Protein AF-A0AAV8P9Y1-F1 (afdb_monomer_lite)

pLDDT: mean 78.09, std 16.02, range [45.72, 97.56]

Secondary structure (DSSP, 8-state):
-GGGTSSS-GGGTS-TT-PPP----SS-----HHHHHHHHHHHHHHHHHHHHHHT-SSGGGSPPHHHHHHHHHHHHHHHHT-

Radius of gyration: 15.28 Å; chains: 1; bounding box: 46×17×33 Å

Structure (mmCIF, N/CA/C/O backbone):
data_AF-A0AAV8P9Y1-F1
#
_entry.id   AF-A0AAV8P9Y1-F1
#
loop_
_atom_site.group_PDB
_atom_site.id
_atom_site.type_symbol
_atom_site.label_atom_id
_atom_site.label_alt_id
_atom_site.label_comp_id
_atom_site.label_asym_id
_atom_site.label_entity_id
_atom_site.label_seq_id
_atom_site.pdbx_PDB_ins_code
_atom_site.Cartn_x
_atom_site.Cartn_y
_atom_site.Cartn_z
_atom_site.occupancy
_atom_site.B_iso_or_equiv
_atom_site.auth_seq_id
_atom_site.auth_comp_id
_atom_site.auth_asym_id
_atom_site.auth_atom_id
_atom_site.pdbx_PDB_model_num
ATOM 1 N N . MET A 1 1 ? -21.411 -2.183 -1.255 1.00 46.38 1 MET A N 1
ATOM 2 C CA . MET A 1 1 ? -20.929 -3.134 -2.287 1.00 46.38 1 MET A CA 1
ATOM 3 C C . MET A 1 1 ? -19.402 -3.273 -2.287 1.00 46.38 1 MET A C 1
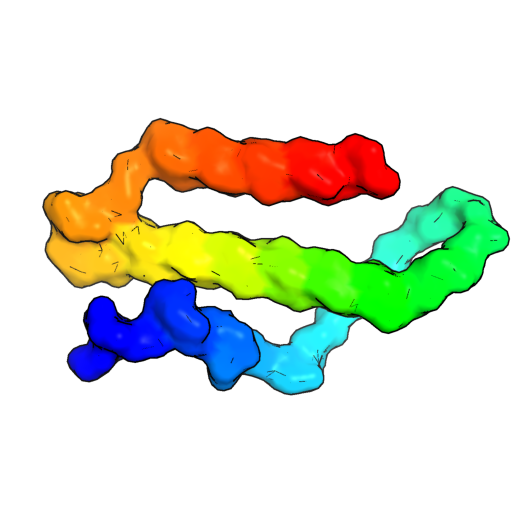ATOM 5 O O . MET A 1 1 ? -18.924 -4.393 -2.336 1.00 46.38 1 MET A O 1
ATOM 9 N N . TRP A 1 2 ? -18.638 -2.185 -2.124 1.00 57.81 2 TRP A N 1
ATOM 10 C CA . TRP A 1 2 ? -17.160 -2.177 -2.070 1.00 57.81 2 TRP A CA 1
ATOM 11 C C . TRP A 1 2 ? -16.531 -2.949 -0.886 1.00 57.81 2 TRP A C 1
ATOM 13 O O . TRP A 1 2 ? -15.430 -3.477 -1.006 1.00 57.81 2 TRP A O 1
ATOM 23 N N . ARG A 1 3 ? -17.261 -3.082 0.234 1.00 54.19 3 ARG A N 1
ATOM 24 C CA . ARG A 1 3 ? -16.799 -3.682 1.505 1.00 54.19 3 ARG A CA 1
ATOM 25 C C . ARG A 1 3 ? -16.307 -5.136 1.409 1.00 54.19 3 ARG A C 1
ATOM 27 O O . ARG A 1 3 ? -15.509 -5.556 2.232 1.00 54.19 3 ARG A O 1
ATOM 34 N N . TRP A 1 4 ? -16.779 -5.892 0.417 1.00 55.09 4 TRP A N 1
ATOM 35 C CA . TRP A 1 4 ? -16.473 -7.322 0.251 1.00 55.09 4 TRP A CA 1
ATOM 36 C C . TRP A 1 4 ? -15.570 -7.619 -0.948 1.00 55.09 4 TRP A C 1
ATOM 38 O O . TRP A 1 4 ? -15.186 -8.762 -1.155 1.00 55.09 4 TRP A O 1
ATOM 48 N N . ALA A 1 5 ? -15.257 -6.608 -1.761 1.00 55.66 5 ALA A N 1
ATOM 49 C CA . ALA A 1 5 ? -14.677 -6.821 -3.083 1.00 55.66 5 ALA A CA 1
ATOM 50 C C . ALA A 1 5 ? -13.202 -6.412 -3.192 1.00 55.66 5 ALA A C 1
ATOM 52 O O . ALA A 1 5 ? -12.565 -6.768 -4.172 1.00 55.66 5 ALA A O 1
ATOM 53 N N . LEU A 1 6 ? -12.657 -5.657 -2.235 1.00 62.44 6 LEU A N 1
ATOM 54 C CA . LEU A 1 6 ? -11.453 -4.860 -2.482 1.00 62.44 6 LEU A CA 1
ATOM 55 C C . LEU A 1 6 ? -10.128 -5.405 -1.925 1.00 62.44 6 LEU A C 1
ATOM 57 O O . LEU A 1 6 ? -9.151 -5.297 -2.654 1.00 62.44 6 LEU A O 1
ATOM 61 N N . PRO A 1 7 ? -10.019 -6.038 -0.738 1.00 63.50 7 PRO A N 1
ATOM 62 C CA . PRO A 1 7 ? -8.701 -6.451 -0.234 1.00 63.50 7 PRO A CA 1
ATOM 63 C C . PRO A 1 7 ? -7.999 -7.521 -1.086 1.00 63.50 7 PRO A C 1
ATOM 65 O O . PRO A 1 7 ? -6.768 -7.610 -1.066 1.00 63.50 7 PRO A O 1
ATOM 68 N N . GLU A 1 8 ? -8.771 -8.341 -1.804 1.00 67.00 8 GLU A N 1
ATOM 69 C CA . GLU A 1 8 ? -8.256 -9.443 -2.630 1.00 67.00 8 GLU A CA 1
ATOM 70 C C . GLU A 1 8 ? -8.165 -9.104 -4.122 1.00 67.00 8 GLU A C 1
ATOM 72 O O . GLU A 1 8 ? -7.371 -9.716 -4.825 1.00 67.00 8 GLU A O 1
ATOM 77 N N . ARG A 1 9 ? -8.906 -8.094 -4.598 1.00 75.75 9 ARG A N 1
ATOM 78 C CA . ARG A 1 9 ? -8.948 -7.692 -6.018 1.00 75.75 9 ARG A CA 1
ATOM 79 C C . ARG A 1 9 ? -8.249 -6.360 -6.278 1.00 75.75 9 ARG A C 1
ATOM 81 O O . ARG A 1 9 ? -8.579 -5.651 -7.222 1.00 75.75 9 ARG A O 1
ATOM 88 N N . VAL A 1 10 ? -7.289 -5.990 -5.428 1.00 79.81 10 VAL A N 1
ATOM 89 C CA . VAL A 1 10 ? -6.556 -4.722 -5.568 1.00 79.81 10 VAL A CA 1
ATOM 90 C C . VAL A 1 10 ? -5.842 -4.621 -6.914 1.00 79.81 10 VAL A C 1
ATOM 92 O O . VAL A 1 10 ? -5.826 -3.553 -7.510 1.00 79.81 10 VAL A O 1
ATOM 95 N N . SER A 1 11 ? -5.320 -5.728 -7.437 1.00 77.81 11 SER A N 1
ATOM 96 C CA . SER A 1 11 ? -4.689 -5.763 -8.759 1.00 77.81 11 SER A CA 1
ATOM 97 C C . SER A 1 11 ? -5.639 -5.395 -9.905 1.00 77.81 11 SER A C 1
ATOM 99 O O . SER A 1 11 ? -5.176 -4.953 -10.948 1.00 77.81 11 SER A O 1
ATOM 101 N N . GLU A 1 12 ? -6.955 -5.532 -9.722 1.00 82.62 12 GLU A N 1
ATOM 102 C CA . GLU A 1 12 ? -7.957 -5.227 -10.750 1.00 82.62 12 GLU A CA 1
ATOM 103 C C . GLU A 1 12 ? -8.357 -3.744 -10.792 1.00 82.62 12 GLU A C 1
ATOM 105 O O . GLU A 1 12 ? -9.011 -3.316 -11.740 1.00 82.62 12 GLU A O 1
ATOM 110 N N . ILE A 1 13 ? -7.995 -2.962 -9.767 1.00 80.88 13 ILE A N 1
ATOM 111 C CA . ILE A 1 13 ? -8.278 -1.516 -9.701 1.00 80.88 13 ILE A CA 1
ATOM 112 C C . ILE A 1 13 ? -7.058 -0.651 -10.029 1.00 80.88 13 ILE A C 1
ATOM 114 O O . ILE A 1 13 ? -7.180 0.571 -10.089 1.00 80.88 13 ILE A O 1
ATOM 118 N N . ILE A 1 14 ? -5.884 -1.265 -10.195 1.00 82.00 14 ILE A N 1
ATOM 119 C CA . ILE A 1 14 ? -4.676 -0.556 -10.613 1.00 82.00 14 ILE A CA 1
ATOM 120 C C . ILE A 1 14 ? -4.864 -0.139 -12.068 1.00 82.00 14 ILE A C 1
ATOM 122 O O . ILE A 1 14 ? -5.239 -0.958 -12.906 1.00 82.00 14 ILE A O 1
ATOM 126 N N . ASP A 1 15 ? -4.614 1.138 -12.359 1.00 83.81 15 ASP A N 1
ATOM 127 C CA 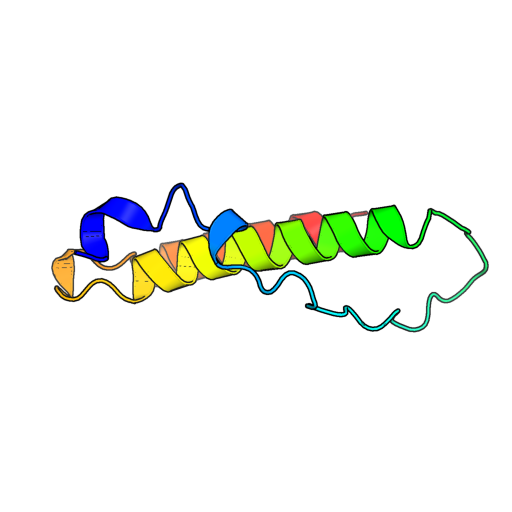. ASP A 1 15 ? -4.667 1.650 -13.726 1.00 83.81 15 ASP A CA 1
ATOM 128 C C . ASP A 1 15 ? -3.669 0.868 -14.602 1.00 83.81 15 ASP A C 1
ATOM 130 O O . ASP A 1 15 ? -2.470 0.874 -14.305 1.00 83.81 15 ASP A O 1
ATOM 134 N N . PRO A 1 16 ? -4.120 0.206 -15.684 1.00 80.69 16 PRO A N 1
ATOM 135 C CA . PRO A 1 16 ? -3.228 -0.485 -16.612 1.00 80.69 16 PRO A CA 1
ATOM 136 C C . PRO A 1 16 ? -2.183 0.435 -17.259 1.00 80.69 16 PRO A C 1
ATOM 138 O O . PRO A 1 16 ? -1.153 -0.047 -17.725 1.00 80.69 16 PRO A O 1
ATOM 141 N N . ASN A 1 17 ? -2.441 1.747 -17.289 1.00 81.94 17 ASN A N 1
ATOM 142 C CA . ASN A 1 17 ? -1.540 2.776 -17.805 1.00 81.94 17 ASN A CA 1
ATOM 143 C C . ASN A 1 17 ? -0.743 3.470 -16.692 1.00 81.94 17 ASN A C 1
ATOM 145 O O . ASN A 1 17 ? -0.222 4.566 -16.899 1.00 81.94 17 ASN A O 1
ATOM 149 N N . LEU A 1 18 ? -0.656 2.880 -15.495 1.00 79.69 18 LEU A N 1
ATOM 150 C CA . LEU A 1 18 ? 0.168 3.427 -14.426 1.00 79.69 18 LEU A CA 1
ATOM 151 C C . LEU A 1 18 ? 1.647 3.352 -14.829 1.00 79.69 18 LEU A C 1
ATOM 153 O O . LEU A 1 18 ? 2.282 2.297 -14.790 1.00 79.69 18 LEU A O 1
ATOM 157 N N . HIS A 1 19 ? 2.186 4.493 -15.244 1.00 75.44 19 HIS A N 1
ATOM 158 C CA . HIS A 1 19 ? 3.592 4.642 -15.579 1.00 75.44 19 HIS A CA 1
ATOM 159 C C . HIS A 1 19 ? 4.391 4.943 -14.313 1.00 75.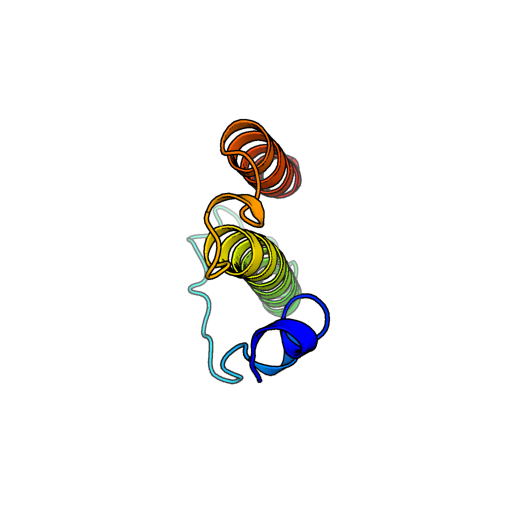44 19 HIS A C 1
ATOM 161 O O . HIS A 1 19 ? 4.063 5.858 -13.560 1.00 75.44 19 HIS A O 1
ATOM 167 N N . PHE A 1 20 ? 5.456 4.177 -14.096 1.00 71.50 20 PHE A N 1
ATOM 168 C CA . PHE A 1 20 ? 6.440 4.458 -13.062 1.00 71.50 20 PHE A CA 1
ATOM 169 C C . PHE A 1 20 ? 7.633 5.130 -13.723 1.00 71.50 20 PHE A C 1
ATOM 171 O O . PHE A 1 20 ? 8.172 4.605 -14.698 1.00 71.50 20 PHE A O 1
ATOM 178 N N . GLU A 1 21 ? 8.001 6.309 -13.232 1.00 66.75 21 GLU A N 1
ATOM 179 C CA . GLU A 1 21 ? 9.207 6.982 -13.695 1.00 66.75 21 GLU A CA 1
ATOM 180 C C . GLU A 1 21 ? 10.420 6.140 -13.289 1.00 66.75 21 GLU A C 1
ATOM 182 O O . GLU A 1 21 ? 10.543 5.716 -12.136 1.00 66.75 21 GLU A O 1
ATOM 187 N N . GLU A 1 22 ? 11.308 5.876 -14.246 1.00 60.19 22 GLU A N 1
ATOM 188 C CA . GLU A 1 22 ? 12.624 5.326 -13.950 1.00 60.19 22 GLU A CA 1
ATOM 189 C C . GLU A 1 22 ? 13.377 6.383 -13.139 1.00 60.19 22 GLU A C 1
ATOM 191 O O . GLU A 1 22 ? 13.876 7.368 -13.682 1.00 60.19 22 GLU A O 1
ATOM 196 N N . GLY A 1 23 ? 13.417 6.212 -11.816 1.00 56.53 23 GLY A N 1
ATOM 197 C CA . GLY A 1 23 ? 14.340 6.974 -10.985 1.00 56.53 23 GLY A CA 1
ATOM 198 C C . GLY A 1 23 ? 15.755 6.787 -11.527 1.00 56.53 23 GLY A C 1
ATOM 199 O O . GLY A 1 23 ? 16.085 5.699 -11.997 1.00 56.53 23 GLY A O 1
ATOM 200 N N . GLU A 1 24 ? 16.567 7.846 -11.490 1.00 49.00 24 GLU A N 1
ATOM 201 C CA . GLU A 1 24 ? 17.946 7.855 -11.984 1.00 49.00 24 GLU A CA 1
ATOM 202 C C . GLU A 1 24 ? 18.733 6.687 -11.374 1.00 49.00 24 GLU A C 1
ATOM 204 O O . GLU A 1 24 ? 19.274 6.772 -10.270 1.00 49.00 24 GLU A O 1
ATOM 209 N N . ALA A 1 25 ? 18.772 5.561 -12.087 1.00 49.62 25 ALA A N 1
ATOM 210 C CA . ALA A 1 25 ? 19.558 4.410 -11.711 1.00 49.62 25 ALA A CA 1
ATOM 211 C C . ALA A 1 25 ? 21.016 4.818 -11.889 1.00 49.62 25 ALA A C 1
ATOM 213 O O . ALA A 1 25 ? 21.584 4.755 -12.983 1.00 49.62 25 ALA A O 1
ATOM 214 N N . ALA A 1 26 ? 21.618 5.294 -10.802 1.00 49.56 26 ALA A N 1
ATOM 215 C CA . ALA A 1 26 ? 23.050 5.430 -10.716 1.00 49.56 26 ALA A CA 1
ATOM 216 C C . ALA A 1 26 ? 23.650 4.059 -11.053 1.00 49.56 26 ALA A C 1
ATOM 218 O O . ALA A 1 26 ? 23.592 3.117 -10.267 1.00 49.56 26 ALA A O 1
ATOM 219 N N . ASN A 1 27 ? 24.247 3.995 -12.240 1.00 45.72 27 ASN A N 1
ATOM 220 C CA . ASN A 1 27 ? 25.150 2.951 -12.693 1.00 45.72 27 ASN A CA 1
ATOM 221 C C . ASN A 1 27 ? 24.509 1.655 -13.239 1.00 45.72 27 ASN A C 1
ATOM 223 O O . ASN A 1 27 ? 24.534 0.598 -12.617 1.00 45.72 27 ASN A O 1
ATOM 227 N N . GLY A 1 28 ? 24.072 1.718 -14.500 1.00 48.72 28 GLY A N 1
ATOM 228 C CA . GLY A 1 28 ? 24.562 0.790 -15.532 1.00 48.72 28 GLY A CA 1
ATOM 229 C C . GLY A 1 28 ? 24.198 -0.692 -15.419 1.00 48.72 28 GLY A C 1
ATOM 230 O O . GLY A 1 28 ? 24.829 -1.513 -16.085 1.00 48.72 28 GLY A O 1
ATOM 231 N N . HIS A 1 29 ? 23.194 -1.060 -14.631 1.00 49.53 29 HIS A N 1
ATOM 232 C CA . HIS A 1 29 ? 22.733 -2.437 -14.565 1.00 49.53 29 HIS A CA 1
ATOM 233 C C . HIS A 1 29 ? 21.315 -2.528 -15.132 1.00 49.53 29 HIS A C 1
ATOM 235 O O . HIS A 1 29 ? 20.346 -2.156 -14.484 1.00 49.53 29 HIS A O 1
ATOM 241 N N . LEU A 1 30 ? 21.221 -3.013 -16.375 1.00 50.25 30 LEU A N 1
ATOM 242 C CA . LEU A 1 30 ? 20.005 -3.431 -17.089 1.00 50.25 30 LEU A CA 1
ATOM 243 C C . LEU A 1 30 ? 19.289 -4.595 -16.360 1.00 50.25 30 LEU A C 1
ATOM 245 O O . LEU A 1 30 ? 18.972 -5.619 -16.960 1.00 50.25 30 LEU A O 1
ATOM 249 N N . GLN A 1 31 ? 19.035 -4.485 -15.056 1.00 53.97 31 GLN A N 1
ATOM 250 C CA . GLN A 1 31 ? 18.014 -5.284 -14.388 1.00 53.97 31 GLN A CA 1
ATOM 251 C C . GLN A 1 31 ? 16.668 -4.698 -14.811 1.00 53.97 31 GLN A C 1
ATOM 253 O O . GLN A 1 31 ? 16.124 -3.817 -14.161 1.00 53.97 31 GLN A O 1
ATOM 258 N N . SER A 1 32 ? 16.270 -5.144 -16.009 1.00 67.12 32 SER A N 1
ATOM 259 C CA . SER A 1 32 ? 15.021 -4.976 -16.752 1.00 67.12 32 SER A CA 1
ATOM 260 C C . SER A 1 32 ? 14.054 -3.922 -16.209 1.00 67.12 32 SER A C 1
ATOM 262 O O . SER A 1 32 ? 13.538 -4.070 -15.107 1.00 67.12 32 SER A O 1
ATOM 264 N N . ALA A 1 33 ? 13.694 -2.925 -17.017 1.00 71.69 33 ALA A N 1
ATOM 265 C CA . ALA A 1 33 ? 12.591 -2.006 -16.720 1.00 71.69 33 ALA A CA 1
ATOM 266 C C . ALA A 1 33 ? 11.302 -2.736 -16.270 1.00 71.69 33 ALA A C 1
ATOM 268 O O . ALA A 1 33 ? 10.527 -2.201 -15.478 1.00 71.69 33 ALA A O 1
ATOM 269 N N . ASP A 1 34 ? 11.108 -3.986 -16.709 1.00 75.81 34 ASP A N 1
ATOM 270 C CA . ASP A 1 34 ? 10.017 -4.849 -16.250 1.00 75.81 34 ASP A CA 1
ATOM 271 C C . ASP A 1 34 ? 10.145 -5.242 -14.772 1.00 75.81 34 ASP A C 1
ATOM 273 O O . ASP A 1 34 ? 9.148 -5.233 -14.066 1.00 75.81 34 ASP A O 1
ATOM 277 N N . TYR A 1 35 ? 11.354 -5.500 -14.261 1.00 78.69 35 TYR A N 1
ATOM 278 C CA . TYR A 1 35 ? 11.577 -5.763 -12.835 1.00 78.69 35 TYR A CA 1
ATOM 279 C C . TYR A 1 35 ? 11.223 -4.537 -11.987 1.00 78.69 35 TYR A C 1
ATOM 281 O O . TYR A 1 35 ? 10.490 -4.658 -11.009 1.00 78.69 35 TYR A O 1
ATOM 289 N N . ILE A 1 36 ? 11.686 -3.346 -12.384 1.00 77.44 36 ILE A N 1
ATOM 290 C CA . ILE A 1 36 ? 11.352 -2.089 -11.692 1.00 77.44 36 ILE A CA 1
ATOM 291 C C . ILE A 1 36 ? 9.838 -1.850 -11.723 1.00 77.44 36 ILE A C 1
ATOM 293 O O . ILE A 1 36 ? 9.247 -1.505 -10.699 1.00 77.44 36 ILE A O 1
ATOM 297 N N . ARG A 1 37 ? 9.195 -2.084 -12.873 1.00 79.75 37 ARG A N 1
ATOM 298 C CA . ARG A 1 37 ? 7.739 -1.992 -13.018 1.00 79.75 37 ARG A CA 1
ATOM 299 C C . ARG A 1 37 ? 7.018 -2.980 -12.106 1.00 79.75 37 ARG A C 1
ATOM 301 O O . ARG A 1 37 ? 6.140 -2.555 -11.364 1.00 79.75 37 ARG A O 1
ATOM 308 N N . ASP A 1 38 ? 7.382 -4.258 -12.129 1.00 81.81 38 ASP A N 1
ATOM 309 C CA . ASP A 1 38 ? 6.765 -5.302 -11.302 1.00 81.81 38 ASP A CA 1
ATOM 310 C C . ASP A 1 38 ? 6.874 -4.953 -9.81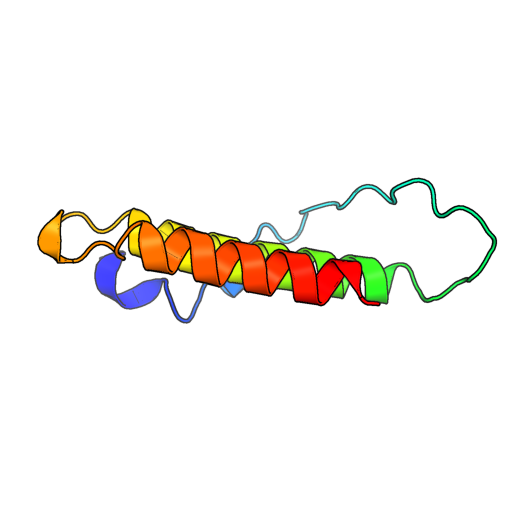9 1.00 81.81 38 ASP A C 1
ATOM 312 O O . ASP A 1 38 ? 5.908 -5.061 -9.060 1.00 81.81 38 ASP A O 1
ATOM 316 N N . LYS A 1 39 ? 8.041 -4.445 -9.422 1.00 82.12 39 LYS A N 1
ATOM 317 C CA . LYS A 1 39 ? 8.293 -3.965 -8.072 1.00 82.12 39 LYS 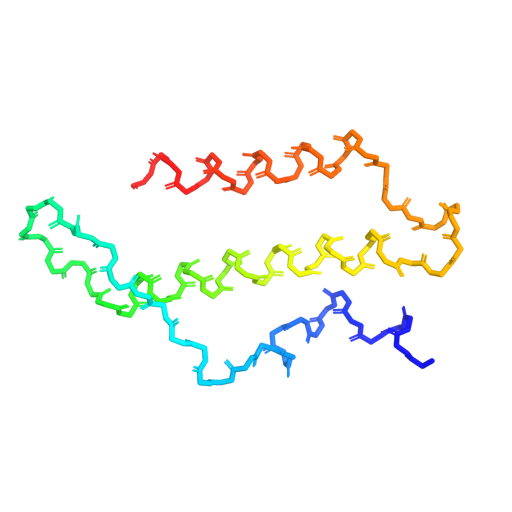A CA 1
ATOM 318 C C . LYS A 1 39 ? 7.433 -2.760 -7.699 1.00 82.12 39 LYS A C 1
ATOM 320 O O . LYS A 1 39 ? 6.823 -2.730 -6.628 1.00 82.12 39 LYS A O 1
ATOM 325 N N . ALA A 1 40 ? 7.292 -1.797 -8.593 1.00 82.50 40 ALA A N 1
ATOM 326 C CA . ALA A 1 40 ? 6.439 -0.650 -8.347 1.00 82.50 40 ALA A CA 1
ATOM 327 C C . ALA A 1 40 ? 4.943 -1.034 -8.277 1.00 82.50 40 ALA A C 1
ATOM 329 O O . ALA A 1 40 ? 4.233 -0.574 -7.379 1.00 82.50 40 ALA A O 1
ATOM 330 N N . VAL A 1 41 ? 4.475 -1.949 -9.137 1.00 85.19 41 VAL A N 1
ATOM 331 C CA . VAL A 1 41 ? 3.111 -2.509 -9.089 1.00 85.19 41 VAL A CA 1
ATOM 332 C C . VAL A 1 41 ? 2.864 -3.256 -7.778 1.00 85.19 41 VAL A C 1
ATOM 334 O O . VAL A 1 41 ? 1.819 -3.067 -7.150 1.00 85.19 41 VAL A O 1
ATOM 337 N N . GLU A 1 42 ? 3.813 -4.076 -7.327 1.00 86.56 42 GLU A N 1
ATOM 338 C CA . GLU A 1 42 ? 3.738 -4.783 -6.045 1.00 86.56 42 GLU A CA 1
ATOM 339 C C . GLU A 1 42 ? 3.632 -3.786 -4.874 1.00 86.56 42 GLU A C 1
ATOM 341 O O . GLU A 1 42 ? 2.744 -3.917 -4.026 1.00 86.56 42 GLU A O 1
ATOM 346 N N . CYS A 1 43 ? 4.454 -2.732 -4.865 1.00 87.88 43 CYS A N 1
ATOM 347 C CA . CYS A 1 43 ? 4.410 -1.677 -3.849 1.00 87.88 43 CYS A CA 1
ATOM 348 C C . CYS A 1 43 ? 3.052 -0.952 -3.811 1.00 87.88 43 CYS A C 1
ATOM 350 O O . CYS A 1 43 ? 2.457 -0.786 -2.738 1.00 87.88 43 CYS A O 1
ATOM 352 N N . VAL A 1 44 ? 2.523 -0.565 -4.977 1.00 88.38 44 VAL A N 1
ATOM 353 C CA . VAL A 1 44 ? 1.206 0.080 -5.100 1.00 88.38 44 VAL A CA 1
ATOM 354 C C . VAL A 1 44 ? 0.097 -0.858 -4.635 1.00 88.38 44 VAL A C 1
ATOM 356 O O . VAL A 1 44 ? -0.776 -0.442 -3.874 1.00 88.38 44 VAL A O 1
ATOM 359 N N . THR A 1 45 ? 0.155 -2.134 -5.019 1.00 89.12 45 THR A N 1
ATOM 360 C CA . THR A 1 45 ? -0.821 -3.149 -4.605 1.00 89.12 45 THR A CA 1
ATOM 361 C C . THR A 1 45 ? -0.877 -3.260 -3.083 1.00 89.12 45 THR A C 1
ATOM 363 O O . THR A 1 45 ?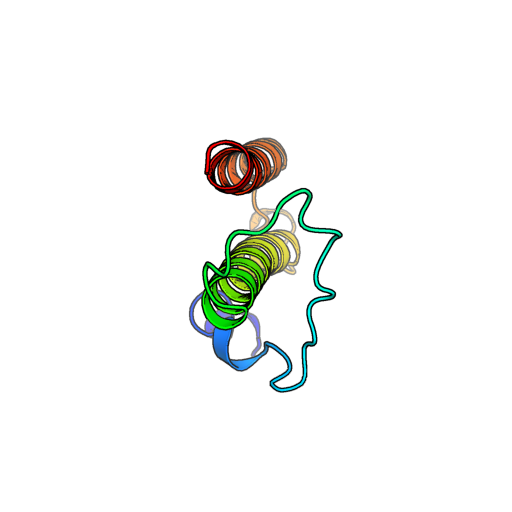 -1.952 -3.173 -2.488 1.00 89.12 45 THR A O 1
ATOM 366 N N . LEU A 1 46 ? 0.272 -3.414 -2.423 1.00 90.94 46 LEU A N 1
ATOM 367 C CA . LEU A 1 46 ? 0.335 -3.517 -0.964 1.00 90.94 46 LEU A CA 1
ATOM 368 C C . LEU A 1 46 ? -0.152 -2.228 -0.282 1.00 90.94 46 LEU A C 1
ATOM 370 O O . LEU A 1 46 ? -0.941 -2.289 0.662 1.00 90.94 46 LEU A O 1
ATOM 374 N N . SER A 1 47 ? 0.231 -1.065 -0.812 1.00 90.94 47 SER A N 1
ATOM 375 C CA . SER A 1 47 ? -0.196 0.240 -0.290 1.00 90.94 47 SER A CA 1
ATOM 376 C C . SER A 1 47 ? -1.710 0.440 -0.389 1.00 90.94 47 SER A C 1
ATOM 378 O O . SER A 1 47 ? -2.345 0.885 0.566 1.00 90.94 47 SER A O 1
ATOM 380 N N . LEU A 1 48 ? -2.318 0.059 -1.515 1.00 90.50 48 LEU A N 1
ATOM 381 C CA . LEU A 1 48 ? -3.765 0.124 -1.706 1.00 90.50 48 LEU A CA 1
ATOM 382 C C . LEU A 1 48 ? -4.504 -0.838 -0.770 1.00 90.50 48 LEU A C 1
ATOM 384 O O . LEU A 1 48 ? -5.535 -0.456 -0.219 1.00 90.50 48 LEU A O 1
ATOM 388 N N . ARG A 1 49 ? -3.978 -2.048 -0.521 1.00 90.88 49 ARG A N 1
ATOM 389 C CA . ARG A 1 49 ? -4.563 -2.984 0.463 1.00 90.88 49 ARG A CA 1
ATOM 390 C C . ARG A 1 49 ? -4.632 -2.361 1.856 1.00 90.88 49 ARG A C 1
ATOM 392 O O . ARG A 1 49 ? -5.674 -2.460 2.507 1.00 90.88 49 ARG A O 1
ATOM 399 N N . ILE A 1 50 ? -3.565 -1.688 2.286 1.00 93.00 50 ILE A N 1
ATOM 400 C CA . ILE A 1 50 ? -3.541 -0.935 3.547 1.00 93.00 50 ILE A CA 1
ATOM 401 C C . ILE A 1 50 ? -4.554 0.212 3.490 1.00 93.00 50 ILE A C 1
ATOM 403 O O . ILE A 1 50 ? -5.395 0.331 4.378 1.00 93.00 50 ILE A O 1
ATOM 407 N N . GLY A 1 51 ? -4.541 1.009 2.417 1.00 91.75 51 GLY A N 1
ATOM 408 C CA . GLY A 1 51 ? -5.464 2.128 2.218 1.00 91.75 51 GLY A CA 1
ATOM 409 C C . GLY A 1 51 ? -6.939 1.723 2.306 1.00 91.75 51 GLY A C 1
ATOM 410 O O . GLY A 1 51 ? -7.716 2.386 2.987 1.00 91.75 51 GLY A O 1
ATOM 411 N N . ILE A 1 52 ? -7.315 0.592 1.704 1.00 89.06 52 ILE A N 1
ATOM 412 C CA . ILE A 1 52 ? -8.666 0.016 1.785 1.00 89.06 52 ILE A CA 1
ATOM 413 C C . ILE A 1 52 ? -9.028 -0.326 3.233 1.00 89.06 52 ILE A C 1
ATOM 415 O O . ILE A 1 52 ? -10.119 0.017 3.686 1.00 89.06 52 ILE A O 1
ATOM 419 N N . ARG A 1 53 ? -8.117 -0.965 3.980 1.00 89.62 53 ARG A N 1
ATOM 420 C CA . ARG A 1 53 ? -8.340 -1.294 5.399 1.00 89.62 53 ARG A CA 1
ATOM 421 C C . ARG A 1 53 ? -8.437 -0.040 6.276 1.00 89.62 53 ARG A C 1
ATOM 423 O O . ARG A 1 53 ? -9.202 -0.029 7.235 1.00 89.62 53 ARG A O 1
ATOM 430 N N . CYS A 1 54 ? -7.718 1.028 5.942 1.00 93.06 54 CYS A N 1
ATOM 431 C CA . CYS A 1 54 ? -7.836 2.329 6.609 1.00 93.06 54 CYS A CA 1
ATOM 432 C C . CYS A 1 54 ? -9.141 3.062 6.263 1.00 93.06 54 CYS A C 1
ATOM 434 O O . CYS A 1 54 ? -9.641 3.843 7.070 1.00 93.06 54 CYS A O 1
ATOM 436 N N . ALA A 1 55 ? -9.696 2.813 5.077 1.00 90.38 55 ALA A N 1
ATOM 437 C CA . ALA A 1 55 ? -10.887 3.474 4.550 1.00 90.38 55 ALA A CA 1
ATOM 438 C C . ALA A 1 55 ? -12.203 2.741 4.874 1.00 90.38 55 ALA A C 1
ATOM 440 O O . ALA A 1 55 ? -13.243 3.066 4.299 1.00 90.38 55 ALA A O 1
ATOM 441 N N . MET A 1 56 ? -12.187 1.767 5.790 1.00 88.31 56 MET A N 1
ATOM 442 C CA . MET A 1 56 ? -13.414 1.116 6.253 1.00 88.31 56 MET A CA 1
ATOM 443 C C . MET A 1 56 ? -14.388 2.148 6.841 1.00 88.31 56 MET A C 1
ATOM 445 O O . MET A 1 56 ? -14.002 3.050 7.590 1.00 88.31 56 MET A O 1
ATOM 449 N N . GLU A 1 57 ? -15.667 2.023 6.481 1.00 88.38 57 GLU A N 1
ATOM 450 C CA . GLU A 1 57 ? -16.713 2.994 6.824 1.00 88.38 57 GLU A CA 1
ATOM 451 C C . GLU A 1 57 ? -16.858 3.139 8.344 1.00 88.38 57 GLU A C 1
ATOM 453 O O . GLU A 1 57 ? -16.796 4.249 8.880 1.00 88.38 57 GLU A O 1
ATOM 458 N N . SER A 1 58 ? -16.944 2.005 9.045 1.00 90.69 58 SER A N 1
ATOM 459 C CA . SER A 1 58 ? -16.939 1.957 10.503 1.00 90.69 58 SER A CA 1
ATOM 460 C C . SER A 1 58 ? -15.528 2.226 11.047 1.00 90.69 58 SER A C 1
ATOM 462 O O . SER A 1 58 ? -14.597 1.500 10.696 1.00 90.69 58 SER A O 1
ATOM 464 N N . PRO A 1 59 ? -15.349 3.205 11.957 1.00 92.56 59 PRO A N 1
ATOM 465 C CA . PRO A 1 59 ? -14.069 3.445 12.623 1.00 92.56 59 PRO A CA 1
ATOM 466 C C . PRO A 1 59 ? -13.499 2.220 13.346 1.00 92.56 59 PRO A C 1
ATOM 468 O O . PRO A 1 59 ? -12.286 2.070 13.407 1.00 92.56 59 PRO A O 1
ATOM 471 N N . GLN A 1 60 ? -14.361 1.348 13.877 1.00 93.31 60 GLN A N 1
ATOM 472 C CA . GLN A 1 60 ? -13.966 0.144 14.612 1.00 93.31 60 GLN A CA 1
ATOM 473 C C . GLN A 1 60 ? -13.439 -0.968 13.696 1.00 93.31 60 GLN A C 1
ATOM 475 O O . GLN A 1 60 ? -12.702 -1.834 14.156 1.00 93.31 60 GLN A O 1
ATOM 480 N N . GLU A 1 61 ? -13.813 -0.950 12.415 1.00 89.75 61 GLU A N 1
ATOM 481 C CA . GLU A 1 61 ? -13.339 -1.901 11.402 1.00 89.75 61 GLU A CA 1
ATOM 482 C C . GLU A 1 61 ? -12.024 -1.448 10.741 1.00 89.75 61 GLU A C 1
ATOM 484 O O . GLU A 1 61 ? -11.432 -2.206 9.971 1.00 89.75 61 GLU A O 1
ATOM 489 N N . ARG A 1 62 ? -11.560 -0.218 11.009 1.00 92.50 62 ARG A N 1
ATOM 490 C CA . ARG A 1 62 ? -10.305 0.296 10.447 1.00 92.50 62 ARG A CA 1
ATOM 491 C C . ARG A 1 62 ? -9.108 -0.366 11.117 1.00 92.50 62 ARG A C 1
ATOM 493 O O . ARG A 1 62 ? -9.098 -0.592 12.325 1.00 92.50 62 ARG A O 1
ATOM 500 N N . MET A 1 63 ? -8.072 -0.620 10.322 1.00 94.19 63 MET A N 1
ATOM 501 C CA . MET A 1 63 ? -6.771 -1.053 10.833 1.00 94.19 63 MET A CA 1
ATOM 502 C C . MET A 1 63 ? -6.239 -0.054 11.873 1.00 94.19 63 MET A C 1
ATOM 504 O O . MET A 1 63 ? -6.381 1.160 11.705 1.00 94.19 63 MET A O 1
ATOM 508 N N . GLN A 1 64 ? -5.600 -0.557 12.933 1.00 96.81 64 GLN A N 1
ATOM 509 C CA . GLN A 1 64 ? -4.979 0.310 13.929 1.00 96.81 64 GLN A CA 1
ATOM 510 C C . GLN A 1 64 ? -3.775 1.033 13.333 1.00 96.81 64 GLN A C 1
ATOM 512 O O . GLN A 1 64 ? -2.978 0.442 12.610 1.00 96.81 64 GLN A O 1
ATOM 517 N N . MET A 1 65 ? -3.592 2.308 13.680 1.00 95.44 65 MET A N 1
ATOM 518 C CA . MET A 1 65 ? -2.520 3.131 13.102 1.00 95.44 65 MET A CA 1
ATOM 519 C C . MET A 1 65 ? -1.119 2.550 13.352 1.00 95.44 65 MET A C 1
ATOM 521 O O . MET A 1 65 ? -0.230 2.669 12.516 1.00 95.44 65 MET A O 1
ATOM 525 N N . GLN A 1 66 ? -0.927 1.882 14.489 1.00 97.56 66 GLN A N 1
ATOM 526 C CA . GLN A 1 66 ? 0.308 1.160 14.800 1.00 97.56 66 GLN A CA 1
ATOM 527 C C . GLN A 1 66 ? 0.608 0.036 13.790 1.00 97.56 66 GLN A C 1
ATOM 529 O O . GLN A 1 66 ? 1.754 -0.115 13.368 1.00 97.56 66 GLN A O 1
ATOM 534 N N . ASP A 1 67 ? -0.422 -0.693 13.352 1.00 97.12 67 ASP A N 1
ATOM 535 C CA . ASP A 1 67 ? -0.307 -1.778 12.380 1.00 97.12 67 ASP A CA 1
ATOM 536 C C . ASP A 1 67 ? -0.063 -1.190 10.987 1.00 97.12 67 ASP A C 1
ATOM 538 O O . ASP A 1 67 ? 0.814 -1.659 10.272 1.00 97.12 67 ASP A O 1
ATOM 542 N N . VAL A 1 68 ? -0.733 -0.079 10.650 1.00 96.12 68 VAL A N 1
ATOM 543 C CA . VAL A 1 68 ? -0.488 0.679 9.408 1.00 96.12 68 VAL A CA 1
ATOM 544 C C . VAL A 1 68 ? 0.981 1.092 9.300 1.00 96.12 68 VAL A C 1
ATOM 546 O O . VAL A 1 68 ? 1.620 0.857 8.276 1.00 96.12 68 VAL A O 1
ATOM 549 N N . ILE A 1 69 ? 1.541 1.693 10.355 1.00 97.25 69 ILE A N 1
ATOM 550 C CA . ILE A 1 69 ? 2.947 2.129 10.381 1.00 97.25 69 ILE A CA 1
ATOM 551 C C . ILE A 1 69 ? 3.889 0.927 10.265 1.00 97.25 69 ILE A C 1
ATOM 553 O O . ILE A 1 69 ? 4.899 1.008 9.558 1.00 97.25 69 ILE A O 1
ATOM 557 N N . SER A 1 70 ? 3.568 -0.173 10.951 1.00 96.94 70 SER A N 1
ATOM 558 C CA . SER A 1 70 ? 4.344 -1.411 10.901 1.00 96.94 70 SER A CA 1
ATOM 559 C C . SER A 1 70 ? 4.362 -2.004 9.489 1.00 96.94 70 SER A C 1
ATOM 561 O O . SER A 1 70 ? 5.443 -2.223 8.939 1.00 96.94 70 SER A O 1
ATOM 563 N N . GLU A 1 71 ? 3.194 -2.168 8.860 1.00 95.88 71 GLU A N 1
ATOM 564 C CA . GLU A 1 71 ? 3.061 -2.723 7.510 1.00 95.88 71 GLU A CA 1
ATOM 565 C C . GLU A 1 71 ? 3.730 -1.821 6.459 1.00 95.88 71 GLU A C 1
ATOM 567 O O . GLU A 1 71 ? 4.525 -2.307 5.658 1.00 95.88 71 GLU A O 1
ATOM 572 N N . LEU A 1 72 ? 3.515 -0.499 6.498 1.00 95.12 72 LEU A N 1
ATOM 573 C CA . LEU A 1 72 ? 4.177 0.441 5.578 1.00 95.12 72 LEU A CA 1
ATOM 574 C C . LEU A 1 72 ? 5.703 0.446 5.743 1.00 95.12 72 LEU A C 1
ATOM 576 O O . LEU A 1 72 ? 6.440 0.553 4.762 1.00 95.12 72 LEU A O 1
ATOM 580 N N . THR A 1 73 ? 6.193 0.315 6.978 1.00 94.81 73 THR A N 1
ATOM 581 C CA . THR A 1 73 ? 7.631 0.210 7.253 1.00 94.81 73 THR A CA 1
ATOM 582 C C . THR A 1 73 ? 8.201 -1.100 6.723 1.00 94.81 73 THR A C 1
ATOM 584 O O . THR A 1 73 ? 9.279 -1.086 6.132 1.00 94.81 73 THR A O 1
ATOM 587 N N . ALA A 1 74 ? 7.488 -2.215 6.895 1.00 93.06 74 ALA A N 1
ATOM 588 C CA . ALA A 1 74 ? 7.892 -3.512 6.367 1.00 93.06 74 ALA A CA 1
ATOM 589 C C . ALA A 1 74 ? 7.956 -3.498 4.835 1.00 93.06 74 ALA A C 1
ATOM 591 O O . ALA A 1 74 ? 8.961 -3.936 4.278 1.00 93.06 74 ALA A O 1
ATOM 592 N N . ILE A 1 75 ? 6.944 -2.916 4.176 1.00 91.75 75 ILE A N 1
ATOM 593 C CA . ILE A 1 75 ? 6.934 -2.683 2.727 1.00 91.75 75 ILE A CA 1
ATOM 594 C C . ILE A 1 75 ? 8.194 -1.905 2.352 1.00 91.75 75 ILE A C 1
ATOM 596 O O . ILE A 1 75 ? 9.049 -2.445 1.662 1.00 91.75 75 ILE A O 1
ATOM 600 N N . ARG A 1 76 ? 8.374 -0.685 2.877 1.00 89.19 76 ARG A N 1
ATOM 601 C CA . ARG A 1 76 ? 9.541 0.168 2.588 1.00 89.19 76 ARG A CA 1
ATOM 602 C C . ARG A 1 76 ? 10.874 -0.564 2.776 1.00 89.19 76 ARG A C 1
ATOM 604 O O . ARG A 1 76 ? 11.745 -0.464 1.921 1.00 89.19 76 ARG A O 1
ATOM 611 N N . ASN A 1 77 ? 11.055 -1.278 3.882 1.00 88.31 77 ASN A N 1
ATOM 612 C CA . ASN A 1 77 ? 12.321 -1.947 4.181 1.00 88.31 77 ASN A CA 1
ATOM 613 C C . ASN A 1 77 ? 12.575 -3.146 3.255 1.00 88.31 77 ASN A C 1
ATOM 615 O O . ASN A 1 77 ? 13.723 -3.392 2.895 1.00 88.31 77 ASN A O 1
ATOM 619 N N . GLY A 1 78 ? 11.520 -3.846 2.823 1.00 81.25 78 GLY A N 1
ATOM 620 C CA . GLY A 1 78 ? 11.609 -4.861 1.773 1.00 81.25 78 GLY A CA 1
ATOM 621 C C . GLY A 1 78 ? 12.074 -4.297 0.426 1.00 81.25 78 GLY A C 1
ATOM 622 O O . GLY A 1 78 ? 12.629 -5.040 -0.372 1.00 81.25 78 GLY A O 1
ATOM 623 N N . TRP A 1 79 ? 11.911 -2.990 0.194 1.00 70.69 79 TRP A N 1
ATOM 624 C CA . TRP A 1 79 ? 12.388 -2.293 -1.006 1.00 70.69 79 TRP A CA 1
ATOM 625 C C . TRP A 1 79 ? 13.790 -1.686 -0.858 1.00 70.69 79 TRP A C 1
ATOM 627 O O . TRP A 1 79 ? 14.513 -1.605 -1.839 1.00 70.69 79 TRP A O 1
ATOM 637 N N . ILE A 1 80 ? 14.184 -1.251 0.347 1.00 60.12 80 ILE A N 1
ATOM 638 C CA . ILE A 1 80 ? 15.474 -0.569 0.600 1.00 60.12 80 ILE A CA 1
ATOM 639 C C . ILE A 1 80 ? 16.665 -1.544 0.666 1.00 60.12 80 ILE A C 1
ATOM 641 O O . ILE A 1 80 ? 17.809 -1.132 0.488 1.00 60.12 80 ILE A O 1
ATOM 645 N N . HIS A 1 81 ? 16.427 -2.829 0.934 1.00 52.25 81 HIS A N 1
ATOM 646 C CA . HIS A 1 81 ? 17.487 -3.834 1.087 1.00 52.25 81 HIS A CA 1
ATOM 647 C C . HIS A 1 81 ? 17.792 -4.653 -0.183 1.00 52.25 81 HIS A C 1
ATOM 649 O O . HIS A 1 81 ? 18.501 -5.658 -0.083 1.00 52.25 81 HIS A O 1
ATOM 655 N N . HIS A 1 82 ? 17.296 -4.236 -1.353 1.00 45.88 82 HIS A N 1
ATOM 656 C CA . HIS A 1 82 ? 17.530 -4.902 -2.638 1.00 45.88 82 HIS A CA 1
ATOM 657 C C . HIS A 1 82 ? 18.120 -3.963 -3.685 1.00 45.88 82 HIS A C 1
ATOM 659 O O . HIS A 1 82 ? 17.577 -2.851 -3.849 1.00 45.88 82 HIS A O 1
#

Organism: Ensete ventricosum (NCBI:txid4639)

Sequence (82 aa):
MWRWALPERVSEIIDPNLHFEEGEAANGHLQSADYIRDKAVECVTLSLRIGIRCAMESPQERMQMQDVISELTAIRNGWIHH

Foldseek 3Di:
DCLPPDLVCLLVPPDPPDDDDDDPPPDDDPPDPVVVVVLVSVLSSQLVSLVSLQPDPDPVSHDDVVVSVVSNVVSVVVVVVD